Protein AF-A0A356X1J0-F1 (afdb_monomer_lite)

Structure (mmCIF, N/CA/C/O backbone):
data_AF-A0A356X1J0-F1
#
_entry.id   AF-A0A356X1J0-F1
#
loop_
_atom_site.group_PDB
_atom_site.id
_atom_site.type_symbol
_atom_site.label_atom_id
_atom_site.label_alt_id
_atom_site.label_comp_id
_atom_site.label_asym_id
_atom_site.label_entity_id
_atom_site.label_seq_id
_atom_site.pdbx_PDB_ins_code
_atom_site.Cartn_x
_atom_site.Cartn_y
_atom_site.Cartn_z
_atom_site.occupancy
_atom_site.B_iso_or_equiv
_atom_site.auth_seq_id
_atom_site.auth_comp_id
_atom_site.auth_asym_id
_atom_site.auth_atom_id
_atom_site.pdbx_PDB_model_num
ATOM 1 N N . MET A 1 1 ? -6.086 11.719 10.646 1.00 64.31 1 MET A N 1
ATOM 2 C CA . MET A 1 1 ? -4.966 10.818 10.310 1.00 64.31 1 MET A CA 1
ATOM 3 C C . MET A 1 1 ? -5.561 9.423 10.218 1.00 64.31 1 MET A C 1
ATOM 5 O O . MET A 1 1 ? -6.475 9.145 10.983 1.00 64.31 1 MET A O 1
ATOM 9 N N . LEU A 1 2 ? -5.182 8.623 9.222 1.00 83.50 2 LEU A N 1
ATOM 10 C CA . LEU A 1 2 ? -5.744 7.283 9.049 1.00 83.50 2 LEU A CA 1
ATOM 11 C C . LEU A 1 2 ? -5.167 6.368 10.132 1.00 83.50 2 LEU A C 1
ATOM 13 O O . LEU A 1 2 ? -3.957 6.174 10.170 1.00 83.50 2 LEU A O 1
ATOM 17 N N . GLU A 1 3 ? -6.017 5.850 11.017 1.00 94.50 3 GLU A N 1
ATOM 18 C CA . GLU A 1 3 ? -5.577 4.968 12.100 1.00 94.50 3 GLU A CA 1
ATOM 19 C C . GLU A 1 3 ? -5.097 3.629 11.515 1.00 94.50 3 GLU A C 1
ATOM 21 O O . GLU A 1 3 ? -5.905 2.943 10.873 1.00 94.50 3 GLU A O 1
ATOM 26 N N . PRO A 1 4 ? -3.836 3.205 11.733 1.00 97.25 4 PRO A N 1
ATOM 27 C CA . PRO A 1 4 ? -3.279 2.018 11.080 1.00 97.25 4 PRO A CA 1
ATOM 28 C C . PRO A 1 4 ? -4.079 0.741 11.351 1.00 97.25 4 PRO A C 1
ATOM 30 O O . PRO A 1 4 ? -4.242 -0.093 10.467 1.00 97.25 4 PRO A O 1
ATOM 33 N N . SER A 1 5 ? -4.643 0.609 12.555 1.00 97.62 5 SER A N 1
ATOM 34 C CA . SER A 1 5 ? -5.463 -0.538 12.968 1.00 97.62 5 SER A CA 1
ATOM 35 C C . SER A 1 5 ? -6.847 -0.592 12.306 1.00 97.62 5 SER A C 1
ATOM 37 O O . SER A 1 5 ? -7.505 -1.633 12.369 1.00 97.62 5 SER A O 1
ATOM 39 N N . SER A 1 6 ? -7.289 0.504 11.679 1.00 97.75 6 SER A N 1
ATOM 40 C CA . SER A 1 6 ? -8.583 0.606 10.994 1.00 97.75 6 SER A CA 1
ATOM 41 C C . SER A 1 6 ? -8.545 0.131 9.538 1.00 97.75 6 SER A C 1
ATOM 43 O O . SER A 1 6 ? -9.608 -0.138 8.969 1.00 97.75 6 SER A O 1
ATOM 45 N N . ILE A 1 7 ? -7.351 0.010 8.943 1.00 98.50 7 ILE A N 1
ATOM 46 C CA . ILE A 1 7 ? -7.150 -0.467 7.570 1.00 98.50 7 ILE A CA 1
ATOM 47 C C . ILE A 1 7 ? -7.776 -1.852 7.401 1.00 98.50 7 ILE A C 1
ATOM 49 O O . ILE A 1 7 ? -7.524 -2.764 8.189 1.00 98.50 7 ILE A O 1
ATOM 53 N N . ASN A 1 8 ? -8.582 -2.010 6.353 1.00 98.50 8 ASN A N 1
ATOM 54 C CA . ASN A 1 8 ? -9.232 -3.277 6.013 1.00 98.50 8 ASN A CA 1
ATOM 55 C C . ASN A 1 8 ? -8.873 -3.781 4.607 1.00 98.50 8 ASN A C 1
ATOM 57 O O . ASN A 1 8 ? -9.296 -4.870 4.222 1.00 98.50 8 ASN A O 1
ATOM 61 N N . THR A 1 9 ? -8.081 -3.029 3.839 1.00 98.8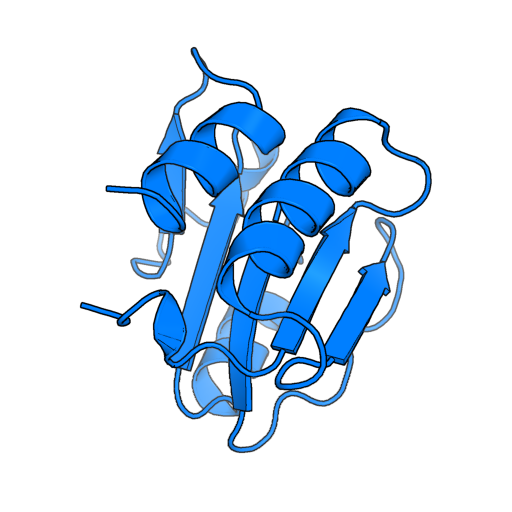1 9 THR A N 1
ATOM 62 C CA . THR A 1 9 ? -7.501 -3.491 2.574 1.00 98.81 9 THR A CA 1
ATOM 63 C C . THR A 1 9 ? -6.083 -2.963 2.410 1.00 98.81 9 THR A C 1
ATOM 65 O O . THR A 1 9 ? -5.832 -1.766 2.524 1.00 98.81 9 THR A O 1
ATOM 68 N N . VAL A 1 10 ? -5.157 -3.866 2.117 1.00 98.88 10 VAL A N 1
ATOM 69 C CA . VAL A 1 10 ? -3.765 -3.575 1.788 1.00 98.88 10 VAL A CA 1
ATOM 70 C C . VAL A 1 10 ? -3.526 -4.001 0.351 1.00 98.88 10 VAL A C 1
ATOM 72 O O . VAL A 1 10 ? -3.721 -5.164 0.006 1.00 98.88 10 VAL A O 1
ATOM 75 N N . ILE A 1 11 ? -3.082 -3.066 -0.476 1.00 98.88 11 ILE A N 1
ATOM 76 C CA . ILE A 1 11 ? -2.609 -3.333 -1.830 1.00 98.88 11 ILE A CA 1
ATOM 77 C C . ILE A 1 11 ? -1.089 -3.201 -1.787 1.00 98.88 11 ILE A C 1
ATOM 79 O O . ILE A 1 11 ? -0.579 -2.205 -1.284 1.00 98.88 11 ILE A O 1
ATOM 83 N N . TYR A 1 12 ? -0.349 -4.194 -2.262 1.00 98.81 12 TYR A N 1
ATOM 84 C CA . TYR A 1 12 ? 1.112 -4.199 -2.154 1.00 98.81 12 TYR A CA 1
ATOM 85 C C . TYR A 1 12 ? 1.780 -4.647 -3.447 1.00 98.81 12 TYR A C 1
ATOM 87 O O . TYR A 1 12 ? 1.184 -5.365 -4.253 1.00 98.81 12 TYR A O 1
ATOM 95 N N . HIS A 1 13 ? 3.031 -4.230 -3.626 1.00 98.62 13 HIS A N 1
ATOM 96 C CA . HIS A 1 13 ? 3.795 -4.529 -4.827 1.00 98.62 13 HIS A CA 1
ATOM 97 C C . HIS A 1 13 ? 4.055 -6.041 -4.975 1.00 98.62 13 HIS A C 1
ATOM 99 O O . HIS A 1 13 ? 4.775 -6.665 -4.189 1.00 98.62 13 HIS A O 1
ATOM 105 N N . ALA A 1 14 ? 3.445 -6.639 -5.998 1.00 98.12 14 ALA A N 1
ATOM 106 C CA . ALA A 1 14 ? 3.569 -8.048 -6.337 1.00 98.12 14 ALA A CA 1
ATOM 107 C C . ALA A 1 14 ? 4.983 -8.386 -6.819 1.00 98.12 14 ALA A C 1
ATOM 109 O O . ALA A 1 14 ? 5.629 -7.598 -7.503 1.00 98.12 14 ALA A O 1
ATOM 110 N N . ASN A 1 15 ? 5.445 -9.603 -6.513 1.00 97.44 15 ASN A N 1
ATOM 111 C CA . ASN A 1 15 ? 6.767 -10.110 -6.910 1.00 97.44 15 ASN A CA 1
ATOM 112 C C . ASN A 1 15 ? 7.954 -9.234 -6.450 1.00 97.44 15 ASN A C 1
ATOM 114 O O . ASN A 1 15 ? 9.057 -9.366 -6.979 1.00 97.44 15 ASN A O 1
ATOM 118 N N . CYS A 1 16 ? 7.746 -8.376 -5.447 1.00 98.12 16 CYS A N 1
ATOM 119 C CA . CYS A 1 16 ? 8.771 -7.549 -4.826 1.00 98.12 16 CYS A CA 1
ATOM 120 C C . CYS A 1 16 ? 9.004 -8.003 -3.380 1.00 98.12 16 CYS A C 1
ATOM 122 O O . CYS A 1 16 ? 8.055 -8.149 -2.609 1.00 98.12 16 CYS A O 1
ATOM 124 N N . ASN A 1 17 ? 10.265 -8.206 -2.987 1.00 98.50 17 ASN A N 1
ATOM 125 C CA . ASN A 1 17 ? 10.597 -8.547 -1.599 1.00 98.50 17 ASN A CA 1
ATOM 126 C C . ASN A 1 17 ? 10.303 -7.387 -0.637 1.00 98.50 17 ASN A C 1
ATOM 128 O O . ASN A 1 17 ? 9.888 -7.636 0.493 1.00 98.50 17 ASN A O 1
ATOM 132 N N . ASP A 1 18 ? 10.502 -6.141 -1.079 1.00 98.56 18 ASP A N 1
ATOM 133 C CA . ASP A 1 18 ? 10.202 -4.953 -0.272 1.00 98.56 18 ASP A CA 1
ATOM 134 C C . ASP A 1 18 ? 8.681 -4.799 -0.107 1.00 98.56 18 ASP A C 1
ATOM 136 O O . ASP A 1 18 ? 8.189 -4.717 1.017 1.00 98.56 18 ASP A O 1
ATOM 140 N N . GLY A 1 19 ? 7.916 -4.955 -1.192 1.00 98.62 19 GLY A N 1
ATOM 141 C CA . GLY A 1 19 ? 6.452 -4.994 -1.165 1.00 98.62 19 GLY A CA 1
ATOM 142 C C . GLY A 1 19 ? 5.873 -6.117 -0.311 1.00 98.62 19 GLY A C 1
ATOM 143 O O . GLY A 1 19 ? 4.944 -5.890 0.467 1.00 98.62 19 GLY A O 1
ATOM 144 N N . PHE A 1 20 ? 6.447 -7.322 -0.376 1.00 98.75 20 PHE A N 1
ATOM 145 C CA . PHE A 1 20 ? 6.065 -8.412 0.522 1.00 98.75 20 PHE A CA 1
ATOM 146 C C . PHE A 1 20 ? 6.386 -8.078 1.985 1.00 98.75 20 PHE A C 1
ATOM 148 O O . PHE A 1 20 ? 5.556 -8.309 2.864 1.00 98.75 20 PHE A O 1
ATOM 155 N N . GLY A 1 21 ? 7.557 -7.494 2.255 1.00 98.81 21 GLY A N 1
ATOM 156 C CA . GLY A 1 21 ? 7.932 -7.014 3.585 1.00 98.81 21 GLY A CA 1
ATOM 157 C C . GLY A 1 21 ? 6.965 -5.954 4.118 1.00 98.81 21 GLY A C 1
ATOM 158 O O . GLY A 1 21 ? 6.532 -6.040 5.267 1.00 98.81 21 GLY A O 1
ATOM 159 N N . ALA A 1 22 ? 6.546 -5.012 3.273 1.00 98.81 22 ALA A N 1
ATOM 160 C CA . ALA A 1 22 ? 5.569 -3.985 3.612 1.00 98.81 22 ALA A CA 1
ATOM 161 C C . ALA A 1 22 ? 4.189 -4.579 3.931 1.00 98.81 22 ALA A C 1
ATOM 163 O O . ALA A 1 22 ? 3.583 -4.254 4.957 1.00 98.81 22 ALA A O 1
ATOM 164 N N . CYS A 1 23 ? 3.722 -5.522 3.109 1.00 98.81 23 CYS A N 1
ATOM 165 C CA . CYS A 1 23 ? 2.505 -6.284 3.375 1.00 98.81 23 CYS A CA 1
ATOM 166 C C . CYS A 1 23 ? 2.595 -7.062 4.696 1.00 98.81 23 CYS A C 1
ATOM 168 O O . CYS A 1 23 ? 1.637 -7.089 5.470 1.00 98.81 23 CYS A O 1
ATOM 170 N N . TYR A 1 24 ? 3.743 -7.679 4.984 1.00 98.81 24 TYR A N 1
ATOM 171 C CA . TYR A 1 24 ? 3.958 -8.409 6.229 1.00 98.81 24 TYR A CA 1
ATOM 172 C C . TYR A 1 24 ? 3.896 -7.482 7.451 1.00 98.81 24 TYR A C 1
ATOM 174 O O . TYR A 1 24 ? 3.241 -7.833 8.434 1.00 98.81 24 TYR A O 1
ATOM 182 N N . SER A 1 25 ? 4.475 -6.278 7.380 1.00 98.75 25 SER A N 1
ATOM 183 C CA . SER A 1 25 ? 4.336 -5.245 8.419 1.00 98.75 25 SER A CA 1
ATOM 184 C C . SER A 1 25 ? 2.866 -4.946 8.729 1.00 98.75 25 SER A C 1
ATOM 186 O O . SER A 1 25 ? 2.469 -4.960 9.897 1.00 98.75 25 SER A O 1
ATOM 188 N N . ALA A 1 26 ? 2.034 -4.772 7.697 1.00 98.75 26 ALA A N 1
ATOM 189 C CA . ALA A 1 26 ? 0.593 -4.579 7.856 1.00 98.75 26 ALA A CA 1
ATOM 190 C C . ALA A 1 26 ? -0.098 -5.815 8.459 1.00 98.75 26 ALA A C 1
ATOM 192 O O . ALA A 1 26 ? -0.916 -5.708 9.377 1.00 98.75 26 ALA A O 1
ATOM 193 N N . TRP A 1 27 ? 0.253 -7.013 7.981 1.00 98.81 27 TRP A N 1
ATOM 194 C CA . TRP A 1 27 ? -0.291 -8.279 8.475 1.00 98.81 27 TRP A CA 1
ATOM 195 C C . TRP A 1 27 ? -0.031 -8.506 9.962 1.00 98.81 27 TRP A C 1
ATOM 197 O O . TRP A 1 27 ? -0.921 -8.975 10.673 1.00 98.81 27 TRP A O 1
ATOM 207 N N . LYS A 1 28 ? 1.137 -8.097 10.466 1.00 98.75 28 LYS A N 1
ATOM 208 C CA . LYS A 1 28 ? 1.479 -8.213 11.889 1.00 98.75 28 LYS A CA 1
ATOM 209 C C . LYS A 1 28 ? 0.533 -7.453 12.819 1.00 98.75 28 LYS A C 1
ATOM 211 O O . LYS A 1 28 ? 0.337 -7.918 13.939 1.00 98.75 28 LYS A O 1
ATOM 216 N N . LEU A 1 29 ? -0.054 -6.340 12.374 1.00 98.56 29 LEU A N 1
ATOM 217 C CA . LEU A 1 29 ? -1.065 -5.603 13.139 1.00 98.56 29 LEU A CA 1
ATOM 218 C C . LEU A 1 29 ? -2.489 -6.107 12.848 1.00 98.56 29 LEU A C 1
ATOM 220 O O . LEU A 1 29 ? -3.303 -6.300 13.758 1.00 98.56 29 LEU A O 1
ATOM 224 N N . LEU A 1 30 ? -2.813 -6.281 11.567 1.00 98.62 30 LEU A N 1
ATOM 225 C CA . LEU A 1 30 ? -4.190 -6.425 11.094 1.00 98.62 30 LEU A CA 1
ATOM 226 C C . LEU A 1 30 ? -4.685 -7.880 11.075 1.00 98.62 30 LEU A C 1
ATOM 228 O O . LEU A 1 30 ? -5.856 -8.133 11.375 1.00 98.62 30 LEU A O 1
ATOM 232 N N . GLY A 1 31 ? -3.807 -8.842 10.779 1.00 98.56 31 GLY A N 1
ATOM 233 C CA . GLY A 1 31 ? -4.146 -10.259 10.647 1.00 98.56 31 GLY A CA 1
ATOM 234 C C . GLY A 1 31 ? -5.349 -10.505 9.728 1.00 98.56 31 GLY A C 1
ATOM 235 O O . GLY A 1 31 ? -5.513 -9.865 8.696 1.00 98.56 31 GLY A O 1
ATOM 236 N N . ASN A 1 32 ? -6.249 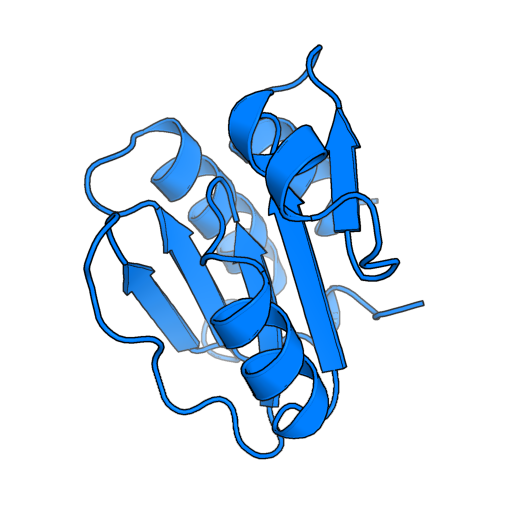-11.403 10.134 1.00 98.00 32 ASN A N 1
ATOM 237 C CA . ASN A 1 32 ? -7.421 -11.796 9.336 1.00 98.00 32 ASN A CA 1
ATOM 238 C C . ASN A 1 32 ? -8.517 -10.714 9.221 1.00 98.00 32 ASN A C 1
ATOM 240 O O . ASN A 1 32 ? -9.582 -10.992 8.678 1.00 98.00 32 ASN A O 1
ATOM 244 N N . ARG A 1 33 ? -8.310 -9.506 9.764 1.00 97.81 33 ARG A N 1
ATOM 245 C CA . ARG A 1 33 ? -9.278 -8.397 9.673 1.00 97.81 33 ARG A CA 1
ATOM 246 C C . ARG A 1 33 ? -9.111 -7.555 8.402 1.00 97.81 33 ARG A C 1
ATOM 248 O O . ARG A 1 33 ? -9.845 -6.587 8.227 1.00 97.81 33 ARG A O 1
ATOM 255 N N . CYS A 1 34 ? -8.140 -7.892 7.558 1.00 98.69 34 CYS A N 1
ATOM 256 C CA . CYS A 1 34 ? -7.776 -7.135 6.370 1.00 98.69 34 CYS A CA 1
ATOM 257 C C . CYS A 1 34 ? -7.655 -8.058 5.151 1.00 98.69 34 CYS A C 1
ATOM 259 O O . CYS A 1 34 ? -7.271 -9.222 5.275 1.00 98.69 34 CYS A O 1
ATOM 261 N N . GLU A 1 35 ? -7.993 -7.528 3.979 1.00 98.75 35 GLU A N 1
ATOM 262 C CA . GLU A 1 35 ? -7.724 -8.151 2.685 1.00 98.75 35 GLU A CA 1
ATOM 263 C C . GLU A 1 35 ? -6.361 -7.696 2.146 1.00 98.75 35 GLU A C 1
ATOM 265 O O . GLU A 1 35 ? -6.029 -6.516 2.225 1.00 98.75 35 GLU A O 1
ATOM 270 N N . TYR A 1 36 ? -5.581 -8.617 1.575 1.00 98.81 36 TYR A N 1
ATOM 271 C CA . TYR A 1 36 ? -4.244 -8.341 1.043 1.00 98.81 36 TYR A CA 1
ATOM 272 C C . TYR A 1 36 ? -4.201 -8.664 -0.450 1.00 98.81 36 TYR A C 1
ATOM 274 O O . TYR A 1 36 ? -4.322 -9.826 -0.838 1.00 98.81 36 TYR A O 1
ATOM 282 N N . ILE A 1 37 ? -4.014 -7.642 -1.280 1.00 98.75 37 ILE A N 1
ATOM 283 C CA . ILE A 1 37 ? -4.084 -7.722 -2.740 1.00 98.75 37 ILE A CA 1
ATOM 284 C C . ILE A 1 37 ? -2.698 -7.419 -3.312 1.00 98.75 37 ILE A C 1
ATOM 286 O O . ILE A 1 37 ? -2.178 -6.317 -3.150 1.00 98.75 37 ILE A O 1
ATOM 290 N N . ALA A 1 38 ? -2.090 -8.401 -3.975 1.00 98.56 38 ALA A N 1
ATOM 291 C CA . ALA A 1 38 ? -0.835 -8.196 -4.692 1.00 98.56 38 ALA A CA 1
ATOM 292 C C . ALA A 1 38 ? -1.124 -7.559 -6.061 1.00 98.56 38 ALA A C 1
ATOM 294 O O . ALA A 1 38 ? -1.923 -8.110 -6.819 1.00 98.56 38 ALA A O 1
ATOM 295 N N . CYS A 1 39 ? -0.459 -6.451 -6.391 1.00 98.38 39 CYS A N 1
ATOM 296 C CA . CYS A 1 39 ? -0.565 -5.780 -7.691 1.00 98.38 39 CYS A CA 1
ATOM 297 C C . CYS A 1 39 ? 0.817 -5.438 -8.259 1.00 98.38 39 CYS A C 1
ATOM 299 O O . CYS A 1 39 ? 1.726 -5.061 -7.522 1.00 98.38 39 CYS A O 1
ATOM 301 N N . ALA A 1 40 ? 0.970 -5.534 -9.574 1.00 96.50 40 ALA A N 1
ATOM 302 C CA . ALA A 1 40 ? 2.136 -5.073 -10.317 1.00 96.50 40 ALA A CA 1
ATOM 303 C C . ALA A 1 40 ? 1.806 -3.831 -11.163 1.00 96.50 40 ALA A C 1
ATOM 305 O O . ALA A 1 40 ? 0.645 -3.479 -11.387 1.00 96.50 40 ALA A O 1
ATOM 306 N N . HIS A 1 41 ? 2.837 -3.159 -11.680 1.00 93.62 41 HIS A N 1
ATOM 307 C CA . HIS A 1 41 ? 2.636 -2.080 -12.646 1.00 93.62 41 HIS A CA 1
ATOM 308 C C . HIS A 1 41 ? 1.906 -2.581 -13.900 1.00 93.62 41 HIS A C 1
ATOM 310 O O . HIS A 1 41 ? 2.331 -3.543 -14.536 1.00 93.62 41 HIS A O 1
ATOM 316 N N . GLY A 1 42 ? 0.839 -1.877 -14.279 1.00 93.38 42 GLY A N 1
ATOM 317 C CA . GLY A 1 42 ? -0.006 -2.224 -15.424 1.00 93.38 42 GLY A CA 1
ATOM 318 C C . GLY A 1 42 ? -1.250 -3.034 -15.060 1.00 93.38 42 GLY A C 1
ATOM 319 O O . GLY A 1 42 ? -2.169 -3.092 -15.877 1.00 93.38 42 GLY A O 1
ATOM 320 N N . ASP A 1 43 ? -1.324 -3.587 -13.845 1.00 96.81 43 ASP A N 1
ATOM 321 C CA . ASP A 1 43 ? -2.548 -4.220 -13.363 1.00 96.81 43 ASP A CA 1
ATOM 322 C C . ASP A 1 43 ? -3.668 -3.179 -13.186 1.00 96.81 43 ASP A C 1
ATOM 324 O O . ASP A 1 43 ? -3.404 -2.026 -12.814 1.00 96.81 43 ASP A O 1
ATOM 328 N N . PRO A 1 44 ? -4.935 -3.558 -13.434 1.00 97.25 44 PRO A N 1
ATOM 329 C CA . PRO A 1 44 ? -6.061 -2.698 -13.107 1.00 97.25 44 PRO A CA 1
ATOM 330 C C . PRO A 1 44 ? -6.152 -2.499 -11.589 1.00 97.25 44 PRO A C 1
ATOM 332 O O . PRO A 1 44 ? -5.904 -3.422 -10.811 1.00 97.25 44 PRO A O 1
ATOM 335 N N . ALA A 1 45 ? 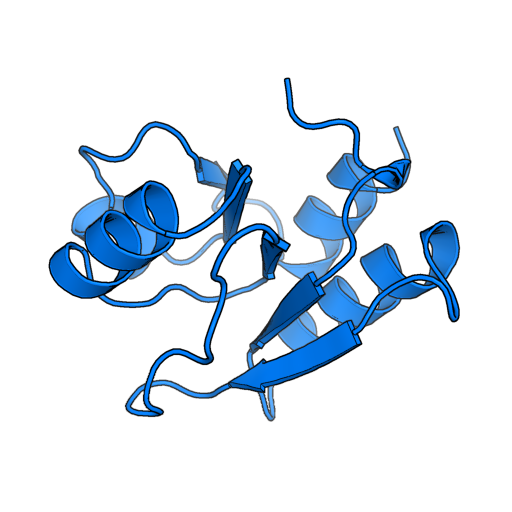-6.556 -1.300 -11.166 1.00 97.94 45 ALA A N 1
ATOM 336 C CA . ALA A 1 45 ? -6.843 -1.049 -9.759 1.00 97.94 45 ALA A CA 1
ATOM 337 C C . ALA A 1 45 ? -8.015 -1.934 -9.283 1.00 97.94 45 ALA A C 1
ATOM 339 O O . ALA A 1 45 ? -9.020 -2.035 -9.997 1.00 97.94 45 ALA A O 1
ATOM 340 N N . PRO A 1 46 ? -7.912 -2.574 -8.102 1.00 98.00 46 PRO A N 1
ATOM 341 C CA . PRO A 1 46 ? -9.019 -3.329 -7.526 1.00 98.00 46 PRO A CA 1
ATOM 342 C C . PRO A 1 46 ? -10.146 -2.392 -7.069 1.00 98.00 46 PRO A C 1
ATOM 344 O O . PRO A 1 46 ? -9.936 -1.194 -6.882 1.00 98.00 46 PRO A O 1
ATOM 347 N N . ASP A 1 47 ? -11.338 -2.948 -6.841 1.00 98.06 47 ASP A N 1
ATOM 348 C CA . ASP A 1 47 ? -12.450 -2.189 -6.263 1.00 98.06 47 ASP A CA 1
ATOM 349 C C . ASP A 1 47 ? -12.157 -1.813 -4.802 1.00 98.06 47 ASP A C 1
ATOM 351 O O . ASP A 1 47 ? -11.975 -2.674 -3.935 1.00 98.06 47 ASP A O 1
ATOM 355 N N . VAL A 1 48 ? -12.128 -0.507 -4.541 1.00 98.56 48 VAL A N 1
ATOM 356 C CA . VAL A 1 48 ? -11.869 0.079 -3.221 1.00 98.56 48 VAL A CA 1
ATOM 357 C C . VAL A 1 48 ? -13.085 0.779 -2.617 1.00 98.56 48 VAL A C 1
ATOM 359 O O . VAL A 1 48 ? -12.956 1.432 -1.581 1.00 98.56 48 VAL A O 1
ATOM 362 N N . THR A 1 49 ? -14.267 0.632 -3.218 1.00 98.56 49 THR A N 1
ATOM 363 C CA . THR A 1 49 ? -15.487 1.335 -2.804 1.00 98.56 49 THR A CA 1
ATOM 364 C C . THR A 1 49 ? -15.798 1.121 -1.323 1.00 98.56 49 THR A C 1
ATOM 366 O O . THR A 1 49 ? -16.008 -0.004 -0.866 1.00 98.56 49 THR A O 1
ATOM 369 N N . GLY A 1 50 ? -15.823 2.216 -0.557 1.00 98.19 50 GLY A N 1
ATOM 370 C CA . GLY A 1 50 ? -16.116 2.200 0.880 1.00 98.19 50 GLY A CA 1
ATOM 371 C C . GLY A 1 50 ? -15.056 1.506 1.748 1.00 98.19 50 GLY A C 1
ATOM 372 O O . GLY A 1 50 ? -15.339 1.145 2.889 1.00 98.19 50 GLY A O 1
ATOM 373 N N . ARG A 1 51 ? -13.843 1.280 1.227 1.00 98.44 51 ARG A N 1
ATOM 374 C CA . ARG A 1 51 ? -12.751 0.613 1.954 1.00 98.44 51 ARG A CA 1
ATOM 375 C C . ARG A 1 51 ? -11.781 1.612 2.584 1.00 98.44 51 ARG A C 1
ATOM 377 O O . ARG A 1 51 ? -11.678 2.754 2.145 1.00 98.44 51 ARG A O 1
ATOM 384 N N . ARG A 1 52 ? -11.038 1.165 3.600 1.00 98.62 52 ARG A N 1
ATOM 385 C CA . ARG A 1 52 ? -9.925 1.905 4.214 1.00 98.62 52 ARG A CA 1
ATOM 386 C C . ARG A 1 52 ? -8.619 1.261 3.771 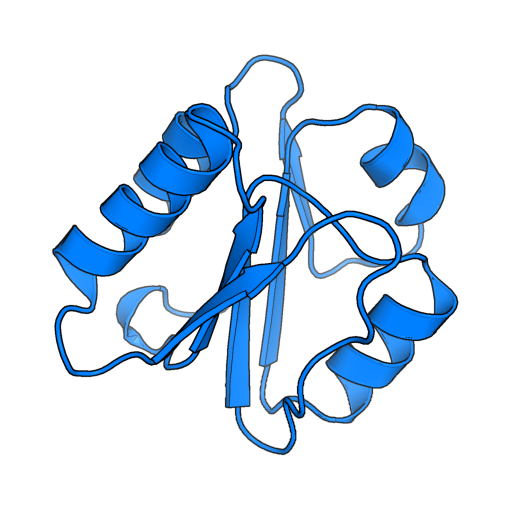1.00 98.62 52 ARG A C 1
ATOM 388 O O . ARG A 1 52 ? -8.264 0.180 4.249 1.00 98.62 52 ARG A O 1
ATOM 395 N N . VAL A 1 53 ? -7.963 1.904 2.812 1.00 98.75 53 VAL A N 1
ATOM 396 C CA . VAL A 1 53 ? -6.939 1.303 1.955 1.00 98.75 53 VAL A CA 1
ATOM 397 C C . VAL A 1 53 ? -5.547 1.822 2.294 1.00 98.75 53 VAL A C 1
ATOM 399 O O . VAL A 1 53 ? -5.345 3.026 2.439 1.00 98.75 53 VAL A O 1
ATOM 402 N N . ALA A 1 54 ? -4.573 0.916 2.344 1.00 98.75 54 ALA A N 1
ATOM 403 C CA . ALA A 1 54 ? -3.156 1.254 2.282 1.00 98.75 54 ALA A CA 1
ATOM 404 C C . ALA A 1 54 ? -2.535 0.643 1.018 1.00 98.75 54 ALA A C 1
ATOM 406 O O . ALA A 1 54 ? -2.661 -0.561 0.797 1.00 98.75 54 ALA A O 1
ATOM 407 N N . ILE A 1 55 ? -1.874 1.460 0.198 1.00 98.75 55 ILE A N 1
ATOM 408 C CA . ILE A 1 55 ? -1.075 1.023 -0.953 1.00 98.75 55 ILE A CA 1
ATOM 409 C C . ILE A 1 55 ? 0.396 1.085 -0.550 1.00 98.75 55 ILE A C 1
ATOM 411 O O . ILE A 1 55 ? 0.850 2.135 -0.101 1.00 98.75 55 ILE A O 1
ATOM 415 N N . LEU A 1 56 ? 1.121 -0.028 -0.660 1.00 98.81 56 LEU A N 1
ATOM 416 C CA . LEU A 1 56 ? 2.456 -0.194 -0.086 1.00 98.81 56 LEU A CA 1
ATOM 417 C C . LEU A 1 56 ? 3.500 -0.566 -1.147 1.00 98.81 56 LEU A C 1
ATOM 419 O O . LEU A 1 56 ? 3.303 -1.534 -1.884 1.00 98.81 56 LEU A O 1
ATOM 423 N N . ASP A 1 57 ? 4.634 0.143 -1.145 1.00 98.56 57 ASP A N 1
ATOM 424 C CA . ASP A 1 57 ? 5.824 -0.118 -1.985 1.00 98.56 57 ASP A CA 1
ATOM 425 C C . ASP A 1 57 ? 5.615 0.047 -3.505 1.00 98.56 57 ASP A C 1
ATOM 427 O O . ASP A 1 57 ? 6.439 -0.371 -4.317 1.00 98.56 57 ASP A O 1
ATOM 431 N N . PHE A 1 58 ? 4.493 0.640 -3.910 1.00 97.69 58 PHE A N 1
ATOM 432 C CA . PHE A 1 58 ? 4.247 1.095 -5.276 1.00 97.69 58 PHE A CA 1
ATOM 433 C C . PHE A 1 58 ? 3.081 2.090 -5.300 1.00 97.69 58 PHE A C 1
ATOM 435 O O . PHE A 1 58 ? 2.395 2.307 -4.296 1.00 97.69 58 PHE A O 1
ATOM 442 N N . SER A 1 59 ? 2.806 2.644 -6.478 1.00 97.44 59 SER A N 1
ATOM 443 C CA . SER A 1 59 ? 1.612 3.440 -6.732 1.00 97.44 59 SER A CA 1
ATOM 444 C C . SER A 1 59 ? 1.000 3.166 -8.106 1.00 97.44 59 SER A C 1
ATOM 446 O O . SER A 1 59 ? 1.661 2.703 -9.043 1.00 97.44 59 SER A O 1
ATOM 448 N N . PHE A 1 60 ? -0.291 3.480 -8.228 1.00 98.25 60 PHE A N 1
ATOM 449 C CA . PHE A 1 60 ? -0.938 3.651 -9.525 1.00 98.25 60 PHE A CA 1
ATOM 450 C C . PHE A 1 60 ? -0.614 5.044 -10.084 1.00 98.25 60 PHE A C 1
ATOM 452 O O . PHE A 1 60 ? -0.137 5.921 -9.366 1.00 98.25 60 PHE A O 1
ATOM 459 N N . ASN A 1 61 ? -0.907 5.274 -11.367 1.00 97.88 61 ASN A N 1
ATOM 460 C CA . ASN A 1 61 ? -0.782 6.616 -11.942 1.00 97.88 61 ASN A CA 1
ATOM 461 C C . ASN A 1 61 ? -1.701 7.628 -11.226 1.00 97.88 61 ASN A C 1
ATOM 463 O O . ASN A 1 61 ? -2.619 7.257 -10.484 1.00 97.88 61 ASN A O 1
ATOM 467 N N . ASN A 1 62 ? -1.467 8.914 -11.468 1.00 98.19 62 ASN A N 1
ATOM 468 C CA . ASN A 1 62 ? -2.152 10.009 -10.792 1.00 98.19 62 ASN A CA 1
ATOM 469 C C . ASN A 1 62 ? -3.682 9.944 -10.938 1.00 98.19 62 ASN A C 1
ATOM 471 O O . ASN A 1 62 ? -4.410 10.026 -9.947 1.00 98.19 62 ASN A O 1
ATOM 475 N N . ALA A 1 63 ? -4.170 9.748 -12.168 1.00 98.19 63 ALA A N 1
ATOM 476 C CA . ALA A 1 63 ? -5.599 9.713 -12.469 1.00 98.19 63 ALA A CA 1
ATOM 477 C C . ALA A 1 63 ? -6.300 8.536 -11.774 1.00 98.19 63 ALA A C 1
ATOM 479 O O . ALA A 1 63 ? -7.345 8.717 -11.149 1.00 98.19 63 ALA A O 1
ATOM 480 N N . THR A 1 64 ? -5.698 7.346 -11.826 1.00 98.50 64 THR A N 1
ATOM 481 C CA . THR A 1 64 ? -6.199 6.153 -11.137 1.00 98.50 64 THR A CA 1
ATOM 482 C C . THR A 1 64 ? -6.195 6.355 -9.625 1.00 98.50 64 THR A C 1
ATOM 484 O O . THR A 1 64 ? -7.196 6.078 -8.974 1.00 98.50 64 THR A O 1
ATOM 487 N N . THR A 1 65 ? -5.110 6.890 -9.060 1.00 98.44 65 THR A N 1
ATOM 488 C CA . THR A 1 65 ? -5.001 7.113 -7.610 1.00 98.44 65 THR A CA 1
ATOM 489 C C . THR A 1 65 ? -6.066 8.093 -7.113 1.00 98.44 65 THR A C 1
ATOM 491 O O . THR A 1 65 ? -6.703 7.832 -6.096 1.00 98.44 65 THR A O 1
ATOM 494 N N . LYS A 1 66 ? -6.337 9.180 -7.849 1.00 98.62 66 LYS A N 1
ATOM 495 C CA . LYS A 1 66 ? -7.423 10.121 -7.524 1.00 98.62 66 LYS A CA 1
ATOM 496 C C . LYS A 1 66 ? -8.800 9.461 -7.562 1.00 98.62 66 LYS A C 1
ATOM 498 O O . LYS A 1 66 ? -9.564 9.618 -6.616 1.00 98.62 66 LYS A O 1
ATOM 503 N N . ALA A 1 67 ? -9.086 8.667 -8.595 1.00 98.56 67 ALA A N 1
ATOM 504 C CA . ALA A 1 67 ? -10.344 7.925 -8.677 1.00 98.56 67 ALA A CA 1
ATOM 505 C C . ALA A 1 67 ? -10.509 6.938 -7.506 1.00 98.56 67 ALA A C 1
ATOM 507 O O . ALA A 1 67 ? -11.589 6.830 -6.932 1.00 98.56 67 ALA A O 1
ATOM 508 N N . MET A 1 68 ? -9.433 6.256 -7.104 1.00 98.56 68 MET A N 1
ATOM 509 C CA . MET A 1 68 ? -9.447 5.374 -5.934 1.00 98.56 68 MET A CA 1
ATOM 510 C C . MET A 1 68 ? -9.686 6.145 -4.629 1.00 98.56 68 MET A C 1
ATOM 512 O O . MET A 1 68 ? -10.420 5.660 -3.772 1.00 98.56 68 MET A O 1
ATOM 516 N N . ILE A 1 69 ? -9.103 7.340 -4.475 1.00 98.44 69 ILE A N 1
ATOM 517 C CA . ILE A 1 69 ? -9.334 8.212 -3.310 1.00 98.44 69 ILE A CA 1
ATOM 518 C C . ILE A 1 69 ? -10.805 8.641 -3.225 1.00 98.44 69 ILE A C 1
ATOM 520 O O . ILE A 1 69 ? -11.352 8.666 -2.129 1.00 98.44 69 ILE A O 1
ATOM 524 N N . GLU A 1 70 ? -11.450 8.948 -4.354 1.00 98.31 70 GLU A N 1
ATOM 525 C CA . GLU A 1 70 ? -12.876 9.310 -4.394 1.00 98.31 70 GLU A CA 1
ATOM 526 C C . GLU A 1 70 ? -13.805 8.135 -4.042 1.00 98.31 70 GLU A C 1
ATOM 528 O O . GLU A 1 70 ? -14.876 8.342 -3.473 1.00 98.31 70 GLU A O 1
ATOM 533 N N . GLN A 1 71 ? -13.414 6.904 -4.385 1.00 98.44 71 GLN A N 1
ATOM 534 C CA . GLN A 1 71 ? -14.209 5.693 -4.145 1.00 98.44 71 GLN A CA 1
ATOM 535 C C . GLN A 1 71 ? -14.037 5.132 -2.726 1.00 98.44 71 GLN A C 1
ATOM 537 O O . GLN A 1 71 ? -14.981 4.585 -2.145 1.00 98.44 71 GLN A O 1
ATOM 542 N N . ALA A 1 72 ? -12.828 5.221 -2.174 1.00 98.50 72 ALA A N 1
ATOM 543 C CA . ALA A 1 72 ? -12.496 4.685 -0.863 1.00 98.50 72 ALA A CA 1
ATOM 544 C C . ALA A 1 72 ? -13.088 5.533 0.275 1.00 98.50 72 ALA A C 1
ATOM 546 O O . ALA A 1 72 ? -13.239 6.745 0.164 1.00 98.50 72 ALA A O 1
ATOM 547 N N . GLU A 1 73 ? -13.365 4.907 1.423 1.00 98.12 73 GLU A N 1
ATOM 548 C CA . GLU A 1 73 ? -13.645 5.650 2.664 1.00 98.12 73 GLU A CA 1
ATOM 549 C C . GLU A 1 73 ? -12.397 6.439 3.094 1.00 98.12 73 GLU A C 1
ATOM 551 O O . GLU A 1 73 ? -12.477 7.564 3.582 1.00 98.12 73 GLU A O 1
ATOM 556 N N . SER A 1 74 ? -11.222 5.835 2.909 1.00 98.25 74 SER A N 1
ATOM 557 C CA . SER A 1 74 ? -9.924 6.497 3.029 1.00 98.25 74 SER A CA 1
ATOM 558 C C . SER A 1 74 ? -8.859 5.693 2.295 1.00 98.25 74 SER A C 1
ATOM 560 O O . SER A 1 74 ? -8.947 4.470 2.194 1.00 98.25 74 SER A O 1
ATOM 562 N N . LEU A 1 75 ? -7.836 6.379 1.798 1.00 98.44 75 LEU A N 1
ATOM 563 C CA . LEU A 1 75 ? -6.713 5.759 1.107 1.00 98.44 75 LEU A CA 1
ATOM 564 C C . LEU A 1 75 ? -5.423 6.464 1.509 1.00 98.44 75 LEU A C 1
ATOM 566 O O . LEU A 1 75 ? -5.400 7.692 1.620 1.00 98.44 75 LEU A O 1
ATOM 570 N N . ILE A 1 76 ? -4.363 5.688 1.720 1.00 98.62 76 ILE A N 1
ATOM 571 C CA . ILE A 1 76 ? -3.000 6.193 1.868 1.00 98.62 76 ILE A CA 1
ATOM 572 C C . ILE A 1 76 ? -2.043 5.416 0.964 1.00 98.62 76 ILE A C 1
ATOM 574 O O . ILE A 1 76 ? -2.140 4.194 0.859 1.00 98.62 76 ILE A O 1
ATOM 578 N N . VAL A 1 77 ? -1.125 6.123 0.311 1.00 98.69 77 VAL A N 1
ATOM 579 C CA . VAL A 1 77 ? 0.001 5.539 -0.428 1.00 98.69 77 VAL A CA 1
ATOM 580 C C . VAL A 1 77 ? 1.255 5.683 0.424 1.00 98.69 77 VAL A C 1
ATOM 582 O O . VAL A 1 77 ? 1.546 6.773 0.907 1.00 98.69 77 VAL A O 1
ATOM 585 N N . ILE A 1 78 ? 1.991 4.597 0.626 1.00 98.62 78 ILE A N 1
ATOM 586 C CA . ILE A 1 78 ? 3.241 4.567 1.385 1.00 98.62 78 ILE A CA 1
ATOM 587 C C . ILE A 1 78 ? 4.303 3.960 0.480 1.00 98.62 78 ILE A C 1
ATOM 589 O O . ILE A 1 78 ? 4.275 2.763 0.190 1.00 98.62 78 ILE A O 1
ATOM 593 N N . ASP A 1 79 ? 5.216 4.794 0.002 1.00 98.38 79 ASP A N 1
ATOM 594 C CA . ASP A 1 79 ? 6.154 4.408 -1.044 1.00 98.38 79 ASP A CA 1
ATOM 595 C C . ASP A 1 79 ? 7.464 5.209 -0.930 1.00 98.38 79 ASP A C 1
ATOM 597 O O . ASP A 1 79 ? 7.580 6.157 -0.156 1.00 98.38 79 ASP A O 1
ATOM 601 N N . HIS A 1 80 ? 8.485 4.818 -1.680 1.00 98.19 80 HIS A N 1
ATOM 602 C CA . HIS A 1 80 ? 9.813 5.425 -1.661 1.00 98.19 80 HIS A CA 1
ATOM 603 C C . HIS A 1 80 ? 10.394 5.670 -3.067 1.00 98.19 80 HIS A C 1
ATOM 605 O O . HIS A 1 80 ? 11.482 6.237 -3.211 1.00 98.19 80 HIS A O 1
ATOM 611 N N . HIS A 1 81 ? 9.664 5.304 -4.126 1.00 97.38 81 HIS A N 1
ATOM 612 C CA . HIS A 1 81 ? 10.101 5.490 -5.505 1.00 97.38 81 HIS A CA 1
ATOM 613 C C . HIS A 1 81 ? 10.056 6.966 -5.936 1.00 97.38 81 HIS A C 1
ATOM 615 O O . HIS A 1 81 ? 9.029 7.640 -5.866 1.00 97.38 81 HIS A O 1
ATOM 621 N N . LYS A 1 82 ? 11.167 7.469 -6.496 1.00 96.81 82 LYS A N 1
ATOM 622 C CA . LYS A 1 82 ? 11.259 8.834 -7.060 1.00 96.81 82 LYS A CA 1
ATOM 623 C C . LYS A 1 82 ? 10.187 9.124 -8.109 1.00 96.81 82 LYS A C 1
ATOM 625 O O . LYS A 1 82 ? 9.664 10.232 -8.161 1.00 96.81 82 LYS A O 1
ATOM 630 N N . SER A 1 83 ? 9.886 8.138 -8.952 1.00 95.69 83 SER A N 1
ATOM 631 C CA . SER A 1 83 ? 8.840 8.239 -9.970 1.00 95.69 83 SER A CA 1
ATOM 632 C C . SER A 1 83 ? 7.470 8.480 -9.343 1.00 95.69 83 SER A C 1
ATOM 634 O O . SER A 1 83 ? 6.746 9.342 -9.824 1.00 95.69 83 SER A O 1
ATOM 636 N N . ALA A 1 84 ? 7.142 7.790 -8.248 1.00 95.50 84 ALA A N 1
ATOM 637 C CA . ALA A 1 84 ? 5.871 7.952 -7.550 1.00 95.50 84 ALA A CA 1
ATOM 638 C C . ALA A 1 84 ? 5.738 9.328 -6.884 1.00 95.50 84 ALA A C 1
ATOM 640 O O . ALA A 1 84 ? 4.672 9.930 -6.960 1.00 95.50 84 ALA A O 1
ATOM 641 N N . VAL A 1 85 ? 6.821 9.869 -6.311 1.00 95.31 85 VAL A N 1
ATOM 642 C CA . VAL A 1 85 ? 6.837 11.239 -5.758 1.00 95.31 85 VAL A CA 1
ATOM 643 C C . VAL A 1 85 ? 6.494 12.276 -6.830 1.00 95.31 85 VAL A C 1
ATOM 645 O O . VAL A 1 85 ? 5.745 13.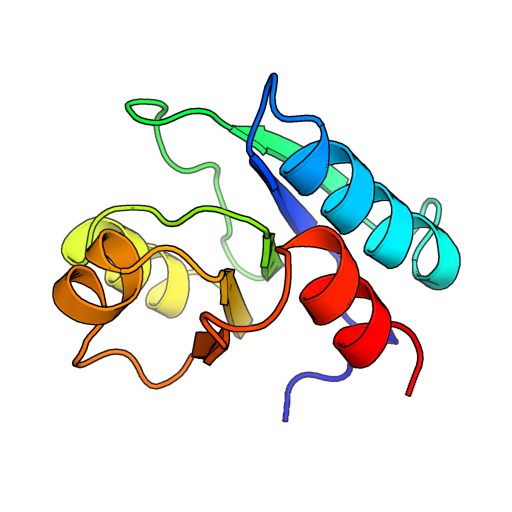214 -6.572 1.00 95.31 85 VAL A O 1
ATOM 648 N N . VAL A 1 86 ? 7.039 12.117 -8.040 1.00 97.06 86 VAL A N 1
ATOM 649 C CA . VAL A 1 86 ? 6.754 13.017 -9.168 1.00 97.06 86 VAL A CA 1
ATOM 650 C C . VAL A 1 86 ? 5.329 12.810 -9.687 1.00 97.06 86 VAL A C 1
ATOM 652 O O . VAL A 1 86 ? 4.598 13.780 -9.888 1.00 97.06 86 VAL A O 1
ATOM 655 N N . GLU A 1 87 ? 4.918 11.557 -9.876 1.00 97.50 87 GLU A N 1
ATOM 656 C CA . GLU A 1 87 ? 3.593 11.190 -10.388 1.00 97.50 8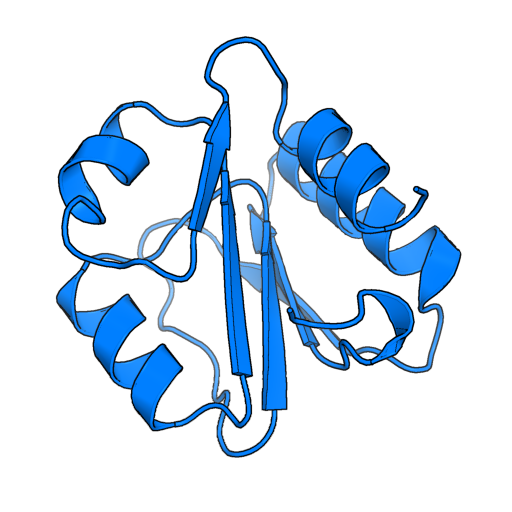7 GLU A CA 1
ATOM 657 C C . GLU A 1 87 ? 2.467 11.672 -9.462 1.00 97.50 87 GLU A C 1
ATOM 659 O O . GLU A 1 87 ? 1.448 12.172 -9.933 1.00 97.50 87 GLU A O 1
ATOM 664 N N . LEU A 1 88 ? 2.651 11.569 -8.142 1.00 97.81 88 LEU A N 1
ATOM 665 C CA . LEU A 1 88 ? 1.635 11.876 -7.129 1.00 97.81 88 LEU A CA 1
ATOM 666 C C . LEU A 1 88 ? 1.883 13.204 -6.396 1.00 97.81 88 LEU A C 1
ATOM 668 O O . LEU A 1 88 ? 1.359 13.406 -5.305 1.00 97.81 88 LEU A O 1
ATOM 672 N N . HIS A 1 89 ? 2.665 14.116 -6.980 1.00 96.75 89 HIS A N 1
ATOM 673 C CA . HIS A 1 89 ? 3.082 15.376 -6.344 1.00 96.75 89 HIS A CA 1
ATOM 674 C C . HIS A 1 89 ? 1.931 16.276 -5.852 1.00 96.75 89 HIS A C 1
ATOM 676 O O . HIS A 1 89 ? 2.151 17.131 -4.996 1.00 96.75 89 HIS A O 1
ATOM 682 N N . ASP A 1 90 ? 0.723 16.122 -6.401 1.00 97.31 90 ASP A N 1
ATOM 683 C CA . ASP A 1 90 ? -0.476 16.882 -6.038 1.00 97.31 90 ASP A CA 1
ATOM 684 C C . ASP A 1 90 ? -1.477 16.088 -5.175 1.00 97.31 90 ASP A C 1
ATOM 686 O O . ASP A 1 90 ? -2.575 16.570 -4.894 1.00 97.31 90 ASP A O 1
ATOM 690 N N . ILE A 1 91 ? -1.101 14.887 -4.725 1.00 97.31 91 ILE A N 1
ATOM 691 C CA . ILE A 1 91 ? -1.896 14.040 -3.835 1.00 97.31 91 ILE A CA 1
ATOM 692 C C . ILE A 1 91 ? -1.332 14.143 -2.417 1.00 97.31 91 ILE A C 1
ATOM 694 O O . ILE A 1 91 ? -0.175 13.828 -2.167 1.00 97.31 91 ILE A O 1
ATOM 698 N N . SER A 1 92 ? -2.160 14.554 -1.456 1.00 96.31 92 SER A N 1
ATOM 699 C CA . SER A 1 92 ? -1.756 14.683 -0.046 1.00 96.31 92 SER A CA 1
ATOM 700 C C . SER A 1 92 ? -1.842 13.372 0.744 1.00 96.31 92 SER A C 1
ATOM 702 O O . SER A 1 92 ? -1.270 13.259 1.827 1.00 96.31 92 SER A O 1
ATOM 704 N N . ASN A 1 93 ? -2.536 12.367 0.208 1.00 96.62 93 ASN A N 1
ATOM 705 C CA . ASN A 1 93 ? -2.738 11.038 0.788 1.00 96.62 93 ASN A CA 1
ATOM 706 C C . ASN A 1 93 ? -1.501 10.129 0.660 1.00 96.62 93 ASN A C 1
ATOM 708 O O . ASN A 1 93 ? -1.623 8.945 0.346 1.00 96.62 93 ASN A O 1
ATOM 712 N N . THR A 1 94 ? -0.305 10.672 0.874 1.00 97.69 94 THR A N 1
ATOM 713 C CA . THR A 1 94 ? 0.954 9.970 0.611 1.00 97.69 94 THR A CA 1
ATOM 714 C C . THR A 1 94 ? 1.946 10.108 1.758 1.00 97.69 94 THR A C 1
ATOM 716 O O . THR A 1 94 ? 2.079 11.183 2.343 1.00 97.69 94 THR A O 1
ATOM 719 N N . ILE A 1 95 ? 2.708 9.050 2.016 1.00 97.69 95 ILE A N 1
ATOM 720 C CA . ILE A 1 95 ? 3.914 9.055 2.841 1.00 97.69 95 ILE A CA 1
ATOM 721 C C . ILE A 1 95 ? 5.067 8.629 1.938 1.00 97.69 95 ILE A C 1
ATOM 723 O O . ILE A 1 95 ? 5.067 7.512 1.423 1.00 97.69 95 ILE A O 1
ATOM 727 N N . PHE A 1 96 ? 6.043 9.521 1.768 1.00 98.06 96 PHE A N 1
ATOM 728 C CA . PHE A 1 96 ? 7.241 9.262 0.979 1.00 98.06 96 PHE A CA 1
ATOM 729 C C . PHE A 1 96 ? 8.509 9.522 1.792 1.00 98.06 96 PHE A C 1
ATOM 731 O O . PHE A 1 96 ? 8.667 10.599 2.365 1.00 98.06 96 PHE A O 1
ATOM 738 N N . ASP A 1 97 ? 9.445 8.572 1.776 1.00 97.88 97 ASP A N 1
ATOM 739 C CA . ASP A 1 97 ? 10.825 8.784 2.231 1.00 97.88 97 ASP A CA 1
ATOM 740 C C . ASP A 1 97 ? 11.789 7.933 1.402 1.00 97.88 97 ASP A C 1
ATOM 742 O O . ASP A 1 97 ? 11.846 6.714 1.529 1.00 97.88 97 ASP A O 1
ATOM 746 N N . MET A 1 98 ? 12.592 8.590 0.569 1.00 96.56 98 MET A N 1
ATOM 747 C CA . MET A 1 98 ? 13.548 7.913 -0.311 1.00 96.56 98 MET A CA 1
ATOM 748 C C . MET A 1 98 ? 14.744 7.296 0.431 1.00 96.56 98 MET A C 1
ATOM 750 O O . MET A 1 98 ? 15.542 6.598 -0.192 1.00 96.56 98 MET A O 1
ATOM 754 N N . ASN A 1 99 ? 14.911 7.568 1.730 1.00 97.69 99 ASN A N 1
ATOM 755 C CA . ASN A 1 99 ? 15.988 6.995 2.544 1.00 97.69 99 ASN A CA 1
ATOM 756 C C . ASN A 1 99 ? 15.575 5.698 3.248 1.00 97.69 99 ASN A C 1
ATOM 758 O O . ASN A 1 99 ? 16.391 5.098 3.949 1.00 97.69 99 ASN A O 1
ATOM 762 N N . LYS A 1 100 ? 14.318 5.277 3.087 1.00 97.88 100 LYS A N 1
ATOM 763 C CA . LYS A 1 100 ? 13.756 4.077 3.701 1.00 97.88 100 LYS A CA 1
ATOM 764 C C . LYS A 1 100 ? 13.218 3.151 2.616 1.00 97.88 100 LYS A C 1
ATOM 766 O O . LYS A 1 100 ? 12.893 3.588 1.515 1.00 97.88 100 LYS A O 1
ATOM 771 N N . SER A 1 101 ? 13.178 1.861 2.922 1.00 98.44 101 SER A N 1
ATOM 772 C CA . SER A 1 101 ? 12.528 0.866 2.065 1.00 98.44 101 SER A CA 1
ATOM 773 C C . SER A 1 101 ? 11.010 0.909 2.278 1.00 98.44 101 SER A C 1
ATOM 775 O O . SER A 1 101 ? 10.552 1.380 3.331 1.00 98.44 101 SER A O 1
ATOM 777 N N . GLY A 1 102 ? 10.224 0.393 1.331 1.00 98.50 102 GLY A N 1
ATOM 778 C CA . GLY A 1 102 ? 8.773 0.280 1.485 1.00 98.50 102 GLY A CA 1
ATOM 779 C C . GLY A 1 102 ? 8.386 -0.518 2.734 1.00 98.50 102 GLY A C 1
ATOM 780 O O . GLY A 1 102 ? 7.508 -0.107 3.497 1.00 98.50 102 GLY A O 1
ATOM 781 N N . ALA A 1 103 ? 9.103 -1.608 3.023 1.00 98.69 103 ALA A N 1
ATOM 782 C CA . ALA A 1 103 ? 8.905 -2.412 4.226 1.00 98.69 103 ALA A CA 1
ATOM 783 C C . ALA A 1 103 ? 9.157 -1.636 5.526 1.00 98.69 103 ALA A C 1
ATOM 785 O O . ALA A 1 103 ? 8.390 -1.786 6.482 1.00 98.69 103 ALA A O 1
ATOM 786 N N . MET A 1 104 ? 10.200 -0.798 5.568 1.00 98.56 104 MET A N 1
ATOM 787 C CA . MET A 1 104 ? 10.517 0.033 6.733 1.00 98.56 104 MET A CA 1
ATOM 788 C C . MET A 1 104 ? 9.450 1.109 6.957 1.00 98.56 104 MET A C 1
ATOM 790 O O . MET A 1 104 ? 8.983 1.275 8.082 1.00 98.56 104 MET A O 1
ATOM 794 N N . LEU A 1 105 ? 9.024 1.796 5.894 1.00 98.50 105 LEU A N 1
ATOM 795 C CA . LEU A 1 105 ? 7.964 2.803 5.975 1.00 98.50 105 LEU A CA 1
ATOM 796 C C . LEU A 1 105 ? 6.636 2.205 6.440 1.00 98.50 105 LEU A C 1
ATOM 798 O O . LEU A 1 105 ? 5.979 2.751 7.326 1.00 98.50 105 LEU A O 1
ATOM 802 N N . ALA A 1 106 ? 6.259 1.053 5.887 1.00 98.62 106 ALA A N 1
ATOM 803 C CA . ALA A 1 106 ? 5.075 0.337 6.336 1.00 98.62 106 ALA A CA 1
ATOM 804 C C . ALA A 1 106 ? 5.206 -0.111 7.800 1.00 98.62 106 ALA A C 1
ATOM 806 O O . ALA A 1 106 ? 4.236 -0.023 8.549 1.00 98.62 106 ALA A O 1
ATOM 807 N N . TRP A 1 107 ? 6.386 -0.564 8.239 1.00 98.75 107 TRP A N 1
ATOM 808 C CA . TRP A 1 107 ? 6.604 -0.932 9.639 1.00 98.75 107 TRP A CA 1
ATOM 809 C C . TRP A 1 107 ? 6.363 0.248 10.582 1.00 98.75 107 TRP A C 1
ATOM 811 O O . TRP A 1 107 ? 5.591 0.111 11.523 1.00 98.75 107 TRP A O 1
ATOM 821 N N . GLU A 1 108 ? 6.955 1.408 10.304 1.00 98.25 108 GLU A N 1
ATOM 822 C CA . GLU A 1 108 ? 6.761 2.619 11.113 1.00 98.25 108 GLU A CA 1
ATOM 823 C C . GLU A 1 108 ? 5.301 3.086 11.130 1.00 98.25 108 GLU A C 1
ATOM 825 O O . GLU A 1 108 ? 4.815 3.552 12.157 1.00 98.25 108 GLU A O 1
ATOM 830 N N . PHE A 1 109 ? 4.580 2.933 10.015 1.00 98.12 109 PHE A N 1
ATOM 831 C CA . PHE A 1 109 ? 3.160 3.273 9.953 1.00 98.12 109 PHE A CA 1
ATOM 832 C C . PHE A 1 109 ? 2.291 2.318 10.784 1.00 98.12 109 PHE A C 1
ATOM 834 O O . PHE A 1 109 ? 1.414 2.770 11.514 1.00 98.12 109 PHE A O 1
ATOM 841 N N . PHE A 1 110 ? 2.506 1.003 10.689 1.00 98.38 110 PHE A N 1
ATOM 842 C CA . PHE A 1 110 ? 1.676 0.008 11.382 1.00 98.38 110 PHE A CA 1
ATOM 843 C C . PHE A 1 110 ? 2.119 -0.283 12.829 1.00 98.38 110 PHE A C 1
ATOM 845 O O . PHE A 1 110 ? 1.345 -0.879 13.577 1.00 98.38 110 PHE A O 1
ATOM 852 N N . HIS A 1 111 ? 3.322 0.126 13.241 1.00 97.25 111 HIS A N 1
ATOM 853 C CA . HIS A 1 111 ? 3.893 -0.151 14.569 1.00 97.25 111 HIS A CA 1
ATOM 854 C C . HIS A 1 111 ? 4.565 1.100 15.180 1.00 97.25 111 HIS A C 1
ATOM 856 O O . HIS A 1 111 ? 5.790 1.103 15.329 1.00 97.25 111 HIS A O 1
ATOM 862 N N . PRO A 1 112 ? 3.791 2.160 15.499 1.00 88.12 112 PRO A N 1
ATOM 863 C CA . PRO A 1 112 ? 4.308 3.403 16.080 1.00 88.12 112 PRO A CA 1
ATOM 864 C C . PRO A 1 112 ? 4.770 3.274 17.541 1.00 88.12 112 PRO A C 1
ATOM 866 O O . PRO A 1 112 ? 4.269 2.380 18.266 1.00 88.12 112 PRO A O 1
#

Radius of gyration: 12.34 Å; chains: 1; bounding box: 32×29×32 Å

pLDDT: mean 97.48, std 3.69, range [64.31, 98.88]

Foldseek 3Di:
DQQLQQAAEEEFAPPDPLRVLLVVLSCVRHPPSHHYHHDHPPDQDDQQAAGAYEYFADDDAQVSVVVNCVRHPHYAYEHADPVCCVRNVVPPRYDYDVVDGRSRRSNVRNPD

Sequence (112 aa):
MLEPSSINTVIYHANCNDGFGACYSAWKLLGNRCEYIACAHGDPAPDVTGRRVAILDFSFNNATTKAMIEQAESLIVIDHHKSAVVELHDISNTIFDMNKSGAMLAWEFFHP

Secondary structure (DSSP, 8-state):
---GGG--EEEEETT-HHHHHHHHHHHHHHGGGSEEEEE-TTPPPPP-TT-EEEEES----HHHHHHHHHHSSEEEEEE--HHHHHHTTT-SSEEE-TTS-HHHHHHHHH--